Protein AF-X1PJY7-F1 (afdb_monomer_lite)

Sequence (112 aa):
MSIPTCAVSVKLYDQNALAVAGATITAQLDRYEVHEGFVVPQMVEATTDAFGECTLDLWPNALGSQASSYKIKVQPTDAKGYSTVAVVPDAPTADLSLIAALPPVDSRPDFQ

Radius of gyration: 15.14 Å; chains: 1; bounding box: 53×28×35 Å

pLDDT: mean 80.51, std 12.32, range [42.03, 91.62]

Secondary structure (DSSP, 8-state):
-----EEEEEE-B-TTS-B-TT-EEEEEESS--EETTEE--SEEEEE--TTSEEEEEE--GGG-TT---EEEEEE-SSS--EEEEE---SSSEEEHHHHEEPPPP-------

Foldseek 3Di:
DDQQWAWEKEADADPVRAAQFFKKKKKAKPDWFDDPNDTFDRIWIDTAHNRNMDITGHGQCLPTPVSIWIWIWIGGPPDDIDIWIFGHHPDNYHYCVVGTPGDPPPPVPPDD

Organism: NCBI:txid412755

Structure (mmCIF, N/CA/C/O backbone):
data_AF-X1PJY7-F1
#
_entry.id   AF-X1PJY7-F1
#
loop_
_atom_site.group_PDB
_atom_site.id
_atom_site.type_symbol
_atom_site.label_atom_id
_atom_site.label_alt_id
_atom_site.label_comp_id
_atom_site.label_asym_id
_atom_site.label_entity_id
_atom_site.label_seq_id
_atom_site.pdbx_PDB_ins_code
_atom_site.Cartn_x
_atom_site.Cartn_y
_atom_site.Cartn_z
_atom_site.occupancy
_atom_site.B_iso_or_equiv
_atom_site.auth_seq_id
_atom_site.auth_comp_id
_atom_site.auth_asym_id
_atom_site.auth_atom_id
_atom_site.pdbx_PDB_model_num
ATOM 1 N N . MET A 1 1 ? -20.482 -7.284 9.138 1.00 52.00 1 MET A N 1
ATOM 2 C CA . MET A 1 1 ? -19.898 -5.951 8.897 1.00 52.00 1 MET A CA 1
ATOM 3 C C . MET A 1 1 ? -18.426 -6.167 8.628 1.00 52.00 1 MET A C 1
ATOM 5 O O . MET A 1 1 ? -17.837 -7.005 9.301 1.00 52.00 1 MET A O 1
ATOM 9 N N . SER A 1 2 ? -17.893 -5.521 7.601 1.00 67.56 2 SER A N 1
ATOM 10 C CA . SER A 1 2 ? -16.511 -5.682 7.145 1.00 67.56 2 SER A CA 1
ATOM 11 C C . SER A 1 2 ? -15.806 -4.351 7.348 1.00 67.56 2 SER A C 1
ATOM 13 O O . SER A 1 2 ? -16.437 -3.313 7.155 1.00 67.56 2 SER A O 1
ATOM 15 N N . ILE A 1 3 ? -14.531 -4.368 7.724 1.00 76.56 3 ILE A N 1
ATOM 16 C CA . ILE A 1 3 ? -13.736 -3.138 7.731 1.00 76.56 3 ILE A CA 1
ATOM 17 C C . ILE A 1 3 ? -13.672 -2.572 6.301 1.00 76.56 3 ILE A C 1
ATOM 19 O O . ILE A 1 3 ? -13.545 -3.364 5.360 1.00 76.56 3 ILE A O 1
ATOM 23 N N . PRO A 1 4 ? -13.791 -1.246 6.104 1.00 83.31 4 PRO A N 1
ATOM 24 C CA . PRO A 1 4 ? -13.610 -0.658 4.784 1.00 83.31 4 PRO A CA 1
ATOM 25 C C . PRO A 1 4 ? -12.182 -0.924 4.303 1.00 83.31 4 PRO A C 1
ATOM 27 O O . PRO A 1 4 ? -11.231 -0.833 5.077 1.00 83.31 4 PRO A O 1
ATOM 30 N N . THR A 1 5 ? -12.021 -1.260 3.031 1.00 86.69 5 THR A N 1
ATOM 31 C CA . THR A 1 5 ? -10.708 -1.403 2.403 1.00 86.69 5 THR A CA 1
ATOM 32 C C . THR A 1 5 ? -10.588 -0.400 1.268 1.00 86.69 5 THR A C 1
ATOM 34 O O . THR A 1 5 ? -11.541 -0.137 0.537 1.00 86.69 5 THR A O 1
ATOM 37 N N . CYS A 1 6 ? -9.406 0.184 1.154 1.00 89.12 6 CYS A N 1
ATOM 38 C CA . CYS A 1 6 ? -8.982 1.044 0.072 1.00 89.12 6 CYS A CA 1
ATOM 39 C C . CYS A 1 6 ? -8.031 0.232 -0.804 1.00 89.12 6 CYS A C 1
ATOM 41 O O . CYS A 1 6 ? -7.010 -0.266 -0.322 1.00 89.12 6 CYS A O 1
ATOM 43 N N . ALA A 1 7 ? -8.368 0.096 -2.083 1.00 90.81 7 ALA A N 1
ATOM 44 C CA . ALA A 1 7 ? -7.496 -0.537 -3.056 1.00 90.81 7 ALA A CA 1
ATOM 45 C C . ALA A 1 7 ? -6.369 0.437 -3.418 1.00 90.81 7 ALA A C 1
ATOM 47 O O . ALA A 1 7 ? -6.560 1.380 -4.194 1.00 90.81 7 ALA A O 1
ATOM 48 N N . VAL A 1 8 ? -5.196 0.227 -2.824 1.00 90.19 8 VAL A N 1
ATOM 49 C CA . VAL A 1 8 ? -4.025 1.066 -3.057 1.00 90.19 8 VAL A CA 1
ATOM 50 C C . VAL A 1 8 ? -3.247 0.546 -4.261 1.00 90.19 8 VAL A C 1
ATOM 52 O O . VAL A 1 8 ? -2.625 -0.515 -4.186 1.00 90.19 8 VAL A O 1
ATOM 55 N N . SER A 1 9 ? -3.268 1.288 -5.368 1.00 90.31 9 SER A N 1
ATOM 56 C CA . SER A 1 9 ? -2.503 0.983 -6.578 1.00 90.31 9 SER A CA 1
ATOM 57 C C . SER A 1 9 ? -1.041 1.384 -6.409 1.00 90.31 9 SER A C 1
ATOM 59 O O . SER A 1 9 ? -0.711 2.508 -6.021 1.00 90.31 9 SER A O 1
ATOM 61 N N . VAL A 1 10 ? -0.136 0.468 -6.738 1.00 88.25 10 VAL A N 1
ATOM 62 C CA . VAL A 1 10 ? 1.307 0.714 -6.761 1.00 88.25 10 VAL A CA 1
ATOM 63 C C . VAL A 1 10 ? 1.825 0.404 -8.149 1.00 88.25 10 VAL A C 1
ATOM 65 O O . VAL A 1 10 ? 1.490 -0.629 -8.725 1.00 88.25 10 VAL A O 1
ATOM 68 N N . LYS A 1 11 ? 2.669 1.295 -8.666 1.00 88.19 11 LYS A N 1
ATOM 69 C CA . LYS A 1 11 ? 3.374 1.102 -9.930 1.00 88.19 11 LYS A CA 1
ATOM 70 C C . LYS A 1 11 ? 4.861 1.268 -9.696 1.00 88.19 11 LYS A C 1
ATOM 72 O O . LYS A 1 11 ? 5.295 2.283 -9.149 1.00 88.19 11 LYS A O 1
ATOM 77 N N . LEU A 1 12 ? 5.621 0.260 -10.091 1.00 84.69 12 LEU A N 1
ATOM 78 C CA . LEU A 1 12 ? 7.059 0.183 -9.915 1.00 84.69 12 LEU A CA 1
ATOM 79 C C . LEU A 1 12 ? 7.740 0.145 -11.274 1.00 84.69 12 LEU A C 1
ATOM 81 O O . LEU A 1 12 ? 7.604 -0.808 -12.042 1.00 84.69 12 LEU A O 1
ATOM 85 N N . TYR A 1 13 ? 8.517 1.192 -11.518 1.00 83.94 13 TYR A N 1
ATOM 86 C CA . TYR A 1 13 ? 9.363 1.326 -12.688 1.00 83.94 13 TYR A CA 1
ATOM 87 C C . TYR A 1 13 ? 10.816 1.476 -12.240 1.00 83.94 13 TYR A C 1
ATOM 89 O O . TYR A 1 13 ? 11.107 2.170 -11.265 1.00 83.94 13 TYR A O 1
ATOM 97 N N . ASP A 1 14 ? 11.718 0.814 -12.952 1.00 81.00 14 ASP A N 1
ATOM 98 C CA . ASP A 1 14 ? 13.159 0.978 -12.814 1.00 81.00 14 ASP A CA 1
ATOM 99 C C . ASP A 1 14 ? 13.622 2.325 -13.409 1.00 81.00 14 ASP A C 1
ATOM 101 O O . ASP A 1 14 ? 12.873 2.997 -14.125 1.00 81.00 14 ASP A O 1
ATOM 105 N N . GLN A 1 15 ? 14.880 2.711 -13.170 1.00 76.62 15 GLN A N 1
ATOM 106 C CA . GLN A 1 15 ? 15.503 3.918 -13.738 1.00 76.62 15 GLN A CA 1
ATOM 107 C C . GLN A 1 15 ? 15.424 4.002 -15.275 1.00 76.62 15 GLN A C 1
ATOM 109 O O . GLN A 1 15 ? 15.507 5.088 -15.841 1.00 76.62 15 GLN A O 1
ATOM 114 N N . ASN A 1 16 ? 15.228 2.868 -15.954 1.00 81.56 16 ASN A N 1
ATOM 115 C CA . ASN A 1 16 ? 15.039 2.790 -17.403 1.00 81.56 16 ASN A CA 1
ATOM 116 C C . ASN A 1 16 ? 13.563 2.871 -17.848 1.00 81.56 16 ASN A C 1
ATOM 118 O O . ASN A 1 16 ? 13.258 2.549 -18.994 1.00 81.56 16 ASN A O 1
ATOM 122 N N . ALA A 1 17 ? 12.643 3.245 -16.950 1.00 77.75 17 ALA A N 1
ATOM 123 C CA . ALA A 1 17 ? 11.190 3.189 -17.148 1.00 77.75 17 ALA A CA 1
ATOM 124 C C . ALA A 1 17 ? 10.658 1.777 -17.478 1.00 77.75 17 ALA A C 1
ATOM 126 O O . ALA A 1 17 ? 9.587 1.621 -18.064 1.00 77.75 17 ALA A O 1
ATOM 127 N N . LEU A 1 18 ? 11.404 0.739 -17.089 1.00 84.69 18 LEU A N 1
ATOM 128 C CA . LEU A 1 18 ? 11.005 -0.656 -17.243 1.00 84.69 18 LEU A CA 1
ATOM 129 C C . LEU A 1 18 ? 10.196 -1.106 -16.029 1.00 84.69 18 LEU A C 1
ATOM 131 O O . LEU A 1 18 ? 10.580 -0.844 -14.893 1.00 84.69 18 LEU A O 1
ATOM 135 N N . ALA A 1 19 ? 9.090 -1.800 -16.273 1.00 87.06 19 ALA A N 1
ATOM 136 C CA . ALA A 1 19 ? 8.274 -2.405 -15.231 1.00 87.06 19 ALA A CA 1
ATOM 137 C C . ALA A 1 19 ? 9.079 -3.417 -14.399 1.00 87.06 19 ALA A C 1
ATOM 139 O O . ALA A 1 19 ? 9.703 -4.324 -14.954 1.00 87.06 19 ALA A O 1
ATOM 140 N N . VAL A 1 20 ? 9.040 -3.288 -13.070 1.00 86.12 20 VAL A N 1
ATOM 141 C CA . VAL A 1 20 ? 9.700 -4.239 -12.162 1.00 86.12 20 VAL A CA 1
ATOM 142 C C . VAL A 1 20 ? 8.695 -5.296 -11.724 1.00 86.12 20 VAL A C 1
ATOM 144 O O . VAL A 1 20 ? 7.904 -5.066 -10.809 1.00 86.12 20 VAL A O 1
ATOM 147 N N . ALA A 1 21 ? 8.738 -6.463 -12.362 1.00 89.38 21 ALA A N 1
ATOM 148 C CA . ALA A 1 21 ? 7.910 -7.610 -12.002 1.00 89.38 21 ALA A CA 1
ATOM 149 C C . ALA A 1 21 ? 8.518 -8.420 -10.849 1.00 89.38 21 ALA A C 1
ATOM 151 O O . ALA A 1 21 ? 9.733 -8.606 -10.793 1.00 89.38 21 ALA A O 1
ATOM 152 N N . GLY A 1 22 ? 7.680 -8.939 -9.946 1.00 87.75 22 GLY A N 1
ATOM 153 C CA . GLY A 1 22 ? 8.137 -9.764 -8.822 1.00 87.75 22 GLY A CA 1
ATOM 154 C C . GLY A 1 22 ? 8.729 -8.983 -7.643 1.00 87.75 22 GLY A C 1
ATOM 155 O O . GLY A 1 22 ? 9.399 -9.576 -6.795 1.00 87.75 22 GLY A O 1
ATOM 156 N N . ALA A 1 23 ? 8.502 -7.671 -7.568 1.00 88.25 23 ALA A N 1
ATOM 157 C CA . ALA A 1 23 ? 8.834 -6.873 -6.394 1.00 88.25 23 ALA A CA 1
ATOM 158 C C . ALA A 1 23 ? 7.808 -7.129 -5.285 1.00 88.25 23 ALA A C 1
ATOM 160 O O . ALA A 1 23 ? 6.603 -7.116 -5.532 1.00 88.25 23 ALA A O 1
ATOM 161 N N . THR A 1 24 ? 8.276 -7.324 -4.055 1.00 91.31 24 THR A N 1
ATOM 162 C CA . THR A 1 24 ? 7.407 -7.494 -2.887 1.00 91.31 24 THR A CA 1
ATOM 163 C C . THR A 1 24 ? 7.150 -6.138 -2.240 1.00 91.31 24 THR A C 1
ATOM 165 O O . THR A 1 24 ? 8.086 -5.440 -1.849 1.00 91.31 24 THR A O 1
ATOM 168 N N . ILE A 1 25 ? 5.880 -5.764 -2.113 1.00 90.56 25 ILE A N 1
ATOM 169 C CA . ILE A 1 25 ? 5.427 -4.580 -1.390 1.00 90.56 25 ILE A CA 1
ATOM 170 C C . ILE A 1 25 ? 4.757 -5.046 -0.107 1.00 90.56 25 ILE A C 1
ATOM 172 O O . ILE A 1 25 ? 3.705 -5.679 -0.142 1.00 90.56 25 ILE A O 1
ATOM 176 N N . THR A 1 26 ? 5.335 -4.678 1.026 1.00 91.62 26 THR A N 1
ATOM 177 C CA . THR A 1 26 ? 4.784 -4.963 2.347 1.00 91.62 26 THR A CA 1
ATOM 178 C C . THR A 1 26 ? 4.309 -3.657 2.974 1.00 91.62 26 THR A C 1
ATOM 180 O O . THR A 1 26 ? 5.108 -2.762 3.242 1.00 91.62 26 THR A O 1
ATOM 183 N N . ALA A 1 27 ? 3.015 -3.533 3.231 1.00 90.69 27 ALA A N 1
ATOM 184 C CA . ALA A 1 27 ? 2.420 -2.428 3.964 1.00 90.69 27 ALA A CA 1
ATOM 185 C C . ALA A 1 27 ? 2.199 -2.834 5.419 1.00 90.69 27 ALA A C 1
ATOM 187 O O . ALA A 1 27 ? 1.452 -3.769 5.698 1.00 90.69 27 ALA A O 1
ATOM 188 N N . GLN A 1 28 ? 2.834 -2.126 6.350 1.00 90.50 28 GLN A N 1
ATOM 189 C CA . GLN A 1 28 ? 2.714 -2.401 7.777 1.00 90.50 28 GLN A CA 1
ATOM 190 C C . GLN A 1 28 ? 2.220 -1.170 8.534 1.00 90.50 28 GLN A C 1
ATOM 192 O O . GLN A 1 28 ? 2.851 -0.120 8.480 1.00 90.50 28 GLN A O 1
ATOM 197 N N . LEU A 1 29 ? 1.137 -1.297 9.291 1.00 88.50 29 LEU A N 1
ATOM 198 C CA . LEU A 1 29 ? 0.709 -0.274 10.239 1.00 88.50 29 LEU A CA 1
ATOM 199 C C . LEU A 1 29 ? 1.758 -0.091 11.340 1.00 88.50 29 LEU A C 1
ATOM 201 O O . LEU A 1 29 ? 2.196 -1.057 11.969 1.00 88.50 29 LEU A O 1
ATOM 205 N N . ASP A 1 30 ? 2.131 1.164 11.594 1.00 85.44 30 ASP A N 1
ATOM 206 C CA . ASP A 1 30 ? 3.031 1.535 12.696 1.00 85.44 30 ASP A CA 1
ATOM 207 C C . ASP A 1 30 ? 2.398 1.262 14.070 1.00 85.44 30 ASP A C 1
ATOM 209 O O . ASP A 1 30 ? 3.092 0.985 15.049 1.00 85.44 30 ASP A O 1
ATOM 213 N N . ARG A 1 31 ? 1.063 1.320 14.142 1.00 82.38 31 ARG A N 1
ATOM 214 C CA . ARG A 1 31 ? 0.289 1.156 15.372 1.00 82.38 31 ARG A CA 1
ATOM 215 C C . ARG A 1 31 ? -0.929 0.290 15.139 1.00 82.38 31 ARG A C 1
ATOM 217 O O . ARG A 1 31 ? -1.484 0.233 14.049 1.00 82.38 31 ARG A O 1
ATOM 224 N N . TYR A 1 32 ? -1.348 -0.365 16.207 1.00 79.62 32 TYR A N 1
ATOM 225 C CA . TYR A 1 32 ? -2.568 -1.141 16.207 1.00 79.62 32 TYR A CA 1
ATOM 226 C C . TYR A 1 32 ? -3.790 -0.220 16.156 1.00 79.62 32 TYR A C 1
ATOM 228 O O . TYR A 1 32 ? -3.916 0.678 16.992 1.00 79.62 32 TYR A O 1
ATOM 236 N N . GLU A 1 33 ? -4.698 -0.474 15.214 1.00 79.25 33 GLU A N 1
ATOM 237 C CA . GLU A 1 33 ? -5.988 0.207 15.138 1.00 79.25 33 GLU A CA 1
ATOM 238 C C . GLU A 1 33 ? -7.146 -0.765 15.312 1.00 79.25 33 GLU A C 1
ATOM 240 O O . GLU A 1 33 ? -7.128 -1.906 14.842 1.00 79.25 33 GLU A O 1
ATOM 245 N N . VAL A 1 34 ? -8.172 -0.267 15.998 1.00 78.94 34 VAL A N 1
ATOM 246 C CA . VAL A 1 34 ? -9.455 -0.941 16.150 1.00 78.94 34 VAL A CA 1
ATOM 247 C C . VAL A 1 34 ? -10.503 -0.062 15.502 1.00 78.94 34 VAL A C 1
ATOM 249 O O . VAL A 1 34 ? -10.693 1.083 15.911 1.00 78.94 34 VAL A O 1
ATOM 252 N N . HIS A 1 35 ? -11.198 -0.610 14.515 1.00 7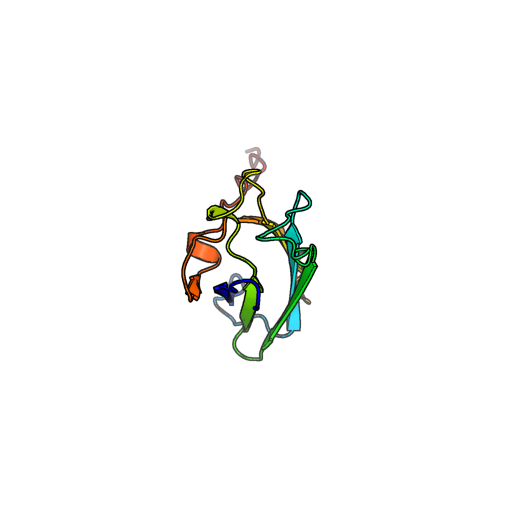8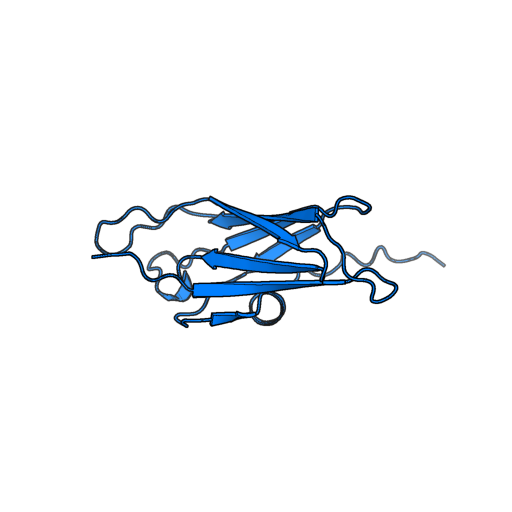.12 35 HIS A N 1
ATOM 253 C CA . HIS A 1 35 ? -12.288 0.073 13.837 1.00 78.12 35 HIS A CA 1
ATOM 254 C C . HIS A 1 35 ? -13.599 -0.640 14.156 1.00 78.12 35 HIS A C 1
ATOM 256 O O . HIS A 1 35 ? -13.759 -1.809 13.820 1.00 78.12 35 HIS A O 1
ATOM 262 N N . GLU A 1 36 ? -14.512 0.035 14.859 1.00 73.62 36 GLU A N 1
ATOM 263 C CA . GLU A 1 36 ? -15.836 -0.501 15.229 1.00 73.62 36 GLU A CA 1
ATOM 264 C C . GLU A 1 36 ? -15.804 -1.897 15.896 1.00 73.62 36 GLU A C 1
ATOM 266 O O . GLU A 1 36 ? -16.689 -2.728 15.705 1.00 73.62 36 GLU A O 1
ATOM 271 N N . GLY A 1 37 ? -14.761 -2.173 16.689 1.00 74.69 37 GLY A N 1
ATOM 272 C CA . GLY A 1 37 ? -14.564 -3.464 17.363 1.00 74.69 37 GLY A CA 1
ATOM 273 C C . GLY A 1 37 ? -13.847 -4.530 16.526 1.00 74.69 37 GLY A C 1
ATOM 274 O O . GLY A 1 37 ? -13.571 -5.614 17.039 1.00 74.69 37 GLY A O 1
ATOM 275 N N . PHE A 1 38 ? -13.492 -4.227 15.275 1.00 77.19 38 PHE A N 1
ATOM 276 C CA . PHE A 1 38 ? -12.672 -5.082 14.423 1.00 77.19 38 PHE A CA 1
ATOM 277 C C . PHE A 1 38 ? -11.197 -4.713 14.516 1.00 77.19 38 PHE A C 1
ATOM 279 O O . PHE A 1 38 ? -10.808 -3.545 14.486 1.00 77.19 38 PHE A O 1
ATOM 286 N N . VAL A 1 39 ? -10.376 -5.753 14.594 1.00 79.19 39 VAL A N 1
ATOM 287 C CA . VAL A 1 39 ? -8.921 -5.656 14.573 1.00 79.19 39 VAL A CA 1
ATOM 288 C C . VAL A 1 39 ? -8.464 -5.436 13.138 1.00 79.19 39 VAL A C 1
ATOM 290 O O . VAL A 1 39 ? -8.639 -6.322 12.301 1.00 79.19 39 VAL A O 1
ATOM 293 N N . VAL A 1 40 ? -7.878 -4.274 12.849 1.00 81.75 40 VAL A N 1
ATOM 294 C CA . VAL A 1 40 ? -7.342 -3.996 11.514 1.00 81.75 40 VAL A CA 1
ATOM 295 C C . VAL A 1 40 ? -6.079 -4.843 11.295 1.00 81.75 40 VAL A C 1
ATOM 297 O O . VAL A 1 40 ? -5.221 -4.895 12.184 1.00 81.75 40 VAL A O 1
ATOM 300 N N . PRO A 1 41 ? -5.935 -5.532 10.145 1.00 76.44 41 PRO A N 1
ATOM 301 C CA . PRO A 1 41 ? -4.730 -6.291 9.842 1.00 76.44 41 PRO A CA 1
ATOM 302 C C . PRO A 1 41 ? -3.515 -5.362 9.809 1.00 76.44 41 PRO A C 1
ATOM 304 O O . PRO A 1 41 ? -3.455 -4.408 9.039 1.00 76.44 41 PRO A O 1
ATOM 307 N N . GLN A 1 42 ? -2.532 -5.657 10.659 1.00 80.62 42 GLN A N 1
ATOM 308 C CA . GLN A 1 42 ? -1.346 -4.815 10.807 1.00 80.62 42 GLN A CA 1
ATOM 309 C C . GLN A 1 42 ? -0.420 -4.887 9.590 1.00 80.62 42 GLN A C 1
ATOM 311 O O . GLN A 1 42 ? 0.338 -3.956 9.356 1.00 80.62 42 GLN A O 1
ATOM 316 N N . MET A 1 43 ? -0.427 -5.992 8.846 1.00 87.44 43 MET A N 1
ATOM 317 C CA . MET A 1 43 ? 0.479 -6.210 7.725 1.00 87.44 43 MET A CA 1
ATOM 318 C C . MET A 1 43 ? -0.285 -6.788 6.539 1.00 87.44 43 MET A C 1
ATOM 320 O O . MET A 1 43 ? -1.001 -7.777 6.683 1.00 87.44 43 MET A O 1
ATOM 324 N N . VAL A 1 44 ? -0.095 -6.174 5.376 1.00 89.81 44 VAL A N 1
ATOM 325 C CA . VAL A 1 44 ? -0.603 -6.627 4.082 1.00 89.81 44 VAL A CA 1
ATOM 326 C C . VAL A 1 44 ? 0.578 -6.683 3.128 1.00 89.81 44 VAL A C 1
ATOM 328 O O . VAL A 1 44 ? 1.403 -5.772 3.104 1.00 89.81 44 VAL A O 1
ATOM 331 N N . GLU A 1 45 ? 0.679 -7.753 2.354 1.00 91.38 45 GLU A N 1
ATOM 332 C CA . GLU A 1 45 ? 1.750 -7.932 1.383 1.00 91.38 45 GLU A CA 1
ATOM 333 C C . GLU A 1 45 ? 1.160 -8.208 0.004 1.00 91.38 45 GLU A C 1
ATOM 335 O O . GLU A 1 45 ? 0.187 -8.949 -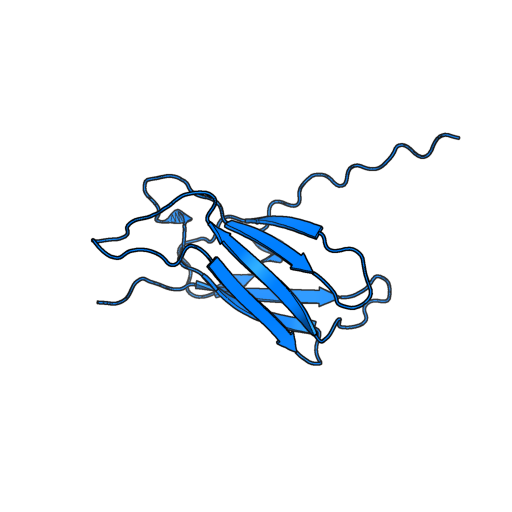0.127 1.00 91.38 45 GLU A O 1
ATOM 340 N N . ALA A 1 46 ? 1.757 -7.600 -1.014 1.00 90.88 46 ALA A N 1
ATOM 341 C CA . ALA A 1 46 ? 1.440 -7.839 -2.410 1.00 90.88 46 ALA A CA 1
ATOM 342 C C . ALA A 1 46 ? 2.724 -7.938 -3.230 1.00 90.88 46 ALA A C 1
ATOM 344 O O . ALA A 1 46 ? 3.775 -7.421 -2.851 1.00 90.88 46 ALA A O 1
ATOM 345 N N . THR A 1 47 ? 2.630 -8.580 -4.385 1.00 91.44 47 THR A N 1
ATOM 346 C CA . THR A 1 47 ? 3.742 -8.712 -5.326 1.00 91.44 47 THR A CA 1
ATOM 347 C C . THR A 1 47 ? 3.369 -8.032 -6.635 1.00 91.44 47 THR A C 1
ATOM 349 O O . THR A 1 47 ? 2.222 -8.140 -7.066 1.00 91.44 47 THR A O 1
ATOM 352 N N . THR A 1 48 ? 4.311 -7.321 -7.257 1.00 90.38 48 THR A N 1
ATOM 353 C CA . THR A 1 48 ? 4.089 -6.743 -8.587 1.00 90.38 48 THR A CA 1
ATOM 354 C C . THR A 1 48 ? 3.979 -7.807 -9.663 1.00 90.38 48 THR A C 1
ATOM 356 O O . THR A 1 48 ? 4.695 -8.813 -9.659 1.00 90.38 48 THR A O 1
ATOM 359 N N . ASP A 1 49 ? 3.081 -7.553 -10.605 1.00 89.75 49 ASP A N 1
ATOM 360 C CA . ASP A 1 49 ? 2.865 -8.380 -11.781 1.00 89.75 49 ASP A CA 1
ATOM 361 C C . ASP A 1 49 ? 3.885 -8.089 -12.900 1.00 89.75 49 ASP A C 1
ATOM 363 O O . ASP A 1 49 ? 4.835 -7.325 -12.732 1.00 89.75 49 ASP A O 1
ATOM 367 N N . ALA A 1 50 ? 3.685 -8.700 -14.072 1.00 86.88 50 ALA A N 1
ATOM 368 C CA . ALA A 1 50 ? 4.540 -8.510 -15.247 1.00 86.88 50 ALA A CA 1
ATOM 369 C C . ALA A 1 50 ? 4.596 -7.055 -15.763 1.00 86.88 50 ALA A C 1
ATOM 371 O O . ALA A 1 50 ? 5.521 -6.711 -16.498 1.00 86.88 50 ALA A O 1
ATOM 372 N N . PHE A 1 51 ? 3.631 -6.212 -15.386 1.00 86.19 51 PHE A N 1
ATOM 373 C CA . PHE A 1 51 ? 3.563 -4.794 -15.736 1.00 86.19 51 PHE A CA 1
ATOM 374 C C . PHE A 1 51 ? 4.134 -3.888 -14.636 1.00 86.19 51 PHE A C 1
ATOM 376 O O . PHE A 1 51 ? 4.175 -2.668 -14.803 1.00 86.19 51 PHE A O 1
ATOM 383 N N . GLY A 1 52 ? 4.657 -4.469 -13.548 1.00 85.12 52 GLY A N 1
ATOM 384 C CA . GLY A 1 52 ? 5.189 -3.718 -12.415 1.00 85.12 52 GLY A CA 1
ATOM 385 C C . GLY A 1 52 ? 4.085 -3.085 -11.572 1.00 85.12 52 GLY A C 1
ATOM 386 O O . GLY A 1 52 ? 4.351 -2.154 -10.812 1.00 85.12 52 GLY A O 1
ATOM 387 N N . GLU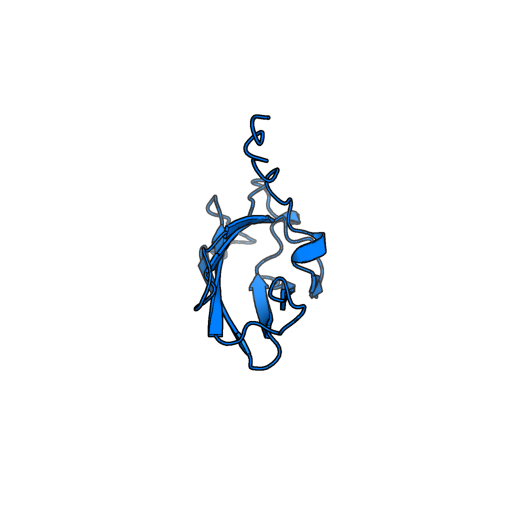 A 1 53 ? 2.850 -3.562 -11.711 1.00 90.62 53 GLU A N 1
ATOM 388 C CA . GLU A 1 53 ? 1.681 -3.040 -11.019 1.00 90.62 53 GLU A CA 1
ATOM 389 C C . GLU A 1 53 ? 1.277 -4.006 -9.899 1.00 90.62 53 GLU A C 1
ATOM 391 O O . GLU A 1 53 ? 1.384 -5.229 -10.019 1.00 90.62 53 GLU A O 1
ATOM 396 N N . CYS A 1 54 ? 0.832 -3.467 -8.768 1.00 90.81 54 CYS A N 1
ATOM 397 C CA . CYS A 1 54 ? 0.157 -4.253 -7.744 1.00 90.81 54 CYS A CA 1
ATOM 398 C C . CYS A 1 54 ? -0.943 -3.443 -7.066 1.00 90.81 54 CYS A C 1
ATOM 400 O O . CYS A 1 54 ? -1.019 -2.217 -7.176 1.00 90.81 54 CYS A O 1
ATOM 402 N N . THR A 1 55 ? -1.827 -4.148 -6.372 1.00 91.19 55 THR A N 1
ATOM 403 C CA . THR A 1 55 ? -2.896 -3.544 -5.583 1.00 91.19 55 THR A CA 1
ATOM 404 C C . THR A 1 55 ? -2.833 -4.107 -4.175 1.00 91.19 55 THR A C 1
ATOM 406 O O . THR A 1 55 ? -2.739 -5.322 -4.002 1.00 91.19 55 THR A O 1
ATOM 409 N N . LEU A 1 56 ? -2.845 -3.224 -3.178 1.00 89.88 56 LEU A N 1
ATOM 410 C CA . LEU A 1 56 ? -2.909 -3.592 -1.769 1.00 89.88 56 LEU A CA 1
ATOM 411 C C . LEU A 1 56 ? -4.241 -3.136 -1.190 1.00 89.88 56 LEU A C 1
ATOM 413 O O . LEU A 1 56 ? -4.525 -1.942 -1.166 1.00 89.88 56 LEU A O 1
ATOM 417 N N . ASP A 1 57 ? -5.027 -4.073 -0.676 1.00 89.81 57 ASP A N 1
ATOM 418 C CA . ASP A 1 57 ? -6.239 -3.766 0.079 1.00 89.81 57 ASP A CA 1
ATOM 419 C C . ASP A 1 57 ? -5.863 -3.320 1.499 1.00 89.81 57 ASP A C 1
ATOM 421 O O . ASP A 1 57 ? -5.694 -4.135 2.408 1.00 89.81 57 ASP A O 1
ATOM 425 N N . LEU A 1 58 ? -5.689 -2.010 1.685 1.00 87.88 58 LEU A N 1
ATOM 426 C CA . LEU A 1 58 ? -5.328 -1.408 2.971 1.00 87.88 58 LEU A CA 1
ATOM 427 C C . LEU A 1 58 ? -6.541 -0.750 3.608 1.00 87.88 58 LEU A C 1
ATOM 429 O O . LEU A 1 58 ? -7.351 -0.125 2.934 1.00 87.88 58 LEU A O 1
ATOM 433 N N . TRP A 1 59 ? -6.662 -0.835 4.926 1.00 88.56 59 TRP A N 1
ATOM 434 C CA . TRP A 1 59 ? -7.716 -0.102 5.620 1.00 88.56 59 TRP 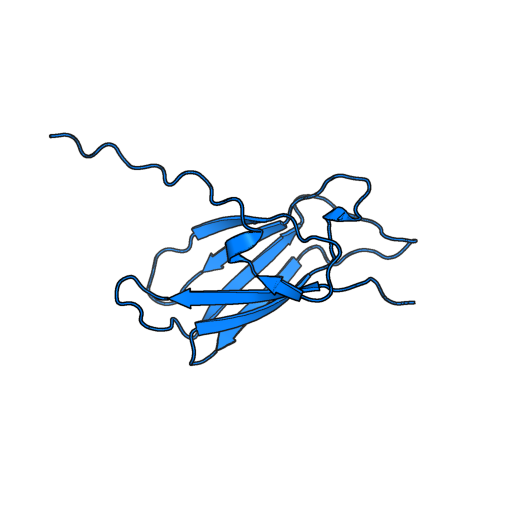A CA 1
ATOM 435 C C . TRP A 1 59 ? -7.380 1.405 5.664 1.00 88.56 59 TRP A C 1
ATOM 437 O O . TRP A 1 59 ? -6.228 1.746 5.961 1.00 88.56 59 TRP A O 1
ATOM 447 N N . PRO A 1 60 ? -8.342 2.306 5.386 1.00 87.50 60 PRO A N 1
ATOM 448 C CA . PRO A 1 60 ? -8.133 3.752 5.356 1.00 87.50 60 PRO A CA 1
ATOM 449 C C . PRO A 1 60 ? -7.840 4.320 6.752 1.00 87.50 60 PRO A C 1
ATOM 451 O O . PRO A 1 60 ? -8.741 4.691 7.502 1.00 87.50 60 PRO A O 1
ATOM 454 N N . ASN A 1 61 ? -6.556 4.428 7.100 1.00 85.06 61 ASN A N 1
ATOM 455 C CA . ASN A 1 61 ? -6.102 4.947 8.396 1.00 85.06 61 ASN A CA 1
ATOM 456 C C . ASN A 1 61 ? -6.394 6.436 8.618 1.00 85.06 61 ASN A C 1
ATOM 458 O O . ASN A 1 61 ? -6.309 6.900 9.752 1.00 85.06 61 ASN A O 1
ATOM 462 N N . ALA A 1 62 ? -6.793 7.182 7.586 1.00 82.06 62 ALA A N 1
ATOM 463 C CA . ALA A 1 62 ? -7.352 8.518 7.766 1.00 82.06 62 ALA A CA 1
ATOM 464 C C . ALA A 1 62 ? -8.660 8.515 8.587 1.00 82.06 62 ALA A C 1
ATOM 466 O O . ALA A 1 62 ? -8.971 9.519 9.223 1.00 82.06 62 ALA A O 1
ATOM 467 N N . LEU A 1 63 ? -9.400 7.395 8.617 1.00 79.50 63 LEU A N 1
ATOM 468 C CA . LEU A 1 63 ? -10.552 7.188 9.511 1.00 79.50 63 LEU A CA 1
ATOM 469 C C . LEU A 1 63 ? -10.142 6.800 10.937 1.00 79.50 63 LEU A C 1
ATOM 471 O O . LEU A 1 63 ? -10.985 6.707 11.833 1.00 79.50 63 LEU A O 1
ATOM 475 N N . GLY A 1 64 ? -8.861 6.508 11.139 1.00 71.12 64 GLY A N 1
ATOM 476 C CA . GLY A 1 64 ? -8.329 6.049 12.401 1.00 71.12 64 GLY A CA 1
ATOM 477 C C . GLY A 1 64 ? -8.374 7.108 13.481 1.00 71.12 64 GLY A C 1
ATOM 478 O O . GLY A 1 64 ? -8.038 8.271 13.275 1.00 71.12 64 GLY A O 1
ATOM 479 N N . SER A 1 65 ? -8.757 6.690 14.685 1.00 70.00 65 SER A N 1
ATOM 480 C CA . SER A 1 65 ? -8.748 7.576 15.854 1.00 70.00 65 SER A CA 1
ATOM 481 C C . SER A 1 65 ? -7.333 7.816 16.391 1.00 70.00 65 SER A C 1
ATOM 483 O O . SER A 1 65 ? -7.125 8.742 17.170 1.00 70.00 65 SER A O 1
ATOM 485 N N . GLN A 1 66 ? -6.362 6.980 16.003 1.00 72.50 66 GLN A N 1
ATOM 486 C CA . GLN A 1 66 ? -4.985 7.015 16.512 1.00 72.50 66 GLN A CA 1
ATOM 487 C C . GLN A 1 66 ? -3.996 7.726 15.575 1.00 72.50 66 GLN A C 1
ATOM 489 O O . GLN A 1 66 ? -2.807 7.772 15.888 1.00 72.50 66 GLN A O 1
ATOM 494 N N . ALA A 1 67 ? -4.465 8.280 14.448 1.00 74.88 67 ALA A N 1
ATOM 495 C CA . ALA A 1 67 ? -3.619 8.908 13.427 1.00 74.88 67 ALA A CA 1
ATOM 496 C C . ALA A 1 67 ? -2.432 8.015 13.001 1.00 74.88 67 ALA A C 1
ATOM 498 O O . ALA A 1 67 ? -1.287 8.464 12.898 1.00 74.88 67 ALA A O 1
ATOM 499 N N . SER A 1 68 ? -2.690 6.721 12.797 1.00 83.69 68 SER A N 1
ATOM 500 C CA . SER A 1 68 ? -1.650 5.758 12.424 1.00 83.69 68 SER A CA 1
ATOM 501 C C . SER A 1 68 ? -1.148 6.015 11.011 1.00 83.69 68 SER A C 1
ATOM 503 O O . SER A 1 68 ? -1.801 6.666 10.205 1.00 83.69 68 SER A O 1
ATOM 505 N N . SER A 1 69 ? 0.011 5.462 10.668 1.00 87.31 69 SER A N 1
ATOM 506 C CA . SER A 1 69 ? 0.583 5.526 9.319 1.00 87.31 69 SER A CA 1
ATOM 507 C C . SER A 1 69 ? 0.967 4.129 8.849 1.00 87.31 69 SER A C 1
ATOM 509 O O . SER A 1 69 ? 1.352 3.286 9.664 1.00 87.31 69 SER A O 1
ATOM 511 N N . TYR A 1 70 ? 0.887 3.884 7.542 1.00 88.75 70 TYR A N 1
ATOM 512 C CA . TYR A 1 70 ? 1.421 2.665 6.947 1.00 88.75 70 TYR A CA 1
ATOM 513 C C . TYR A 1 70 ? 2.875 2.881 6.564 1.00 88.75 70 TYR A C 1
ATOM 515 O O . TYR A 1 70 ? 3.208 3.775 5.792 1.00 88.75 70 TYR A O 1
ATOM 523 N N . LYS A 1 71 ? 3.747 2.022 7.069 1.00 89.75 71 LYS A N 1
ATOM 524 C CA . LYS A 1 71 ? 5.115 1.872 6.609 1.00 89.75 71 LYS A CA 1
ATOM 525 C C . LYS A 1 71 ? 5.123 0.882 5.454 1.00 89.75 71 LYS A C 1
ATOM 527 O O . LYS A 1 71 ? 4.963 -0.321 5.647 1.00 89.75 71 LYS A O 1
ATOM 532 N N . ILE A 1 72 ? 5.287 1.403 4.251 1.00 89.50 72 ILE A N 1
ATOM 533 C CA . ILE A 1 72 ? 5.351 0.623 3.026 1.00 89.50 72 ILE A CA 1
ATOM 534 C C . ILE A 1 72 ? 6.810 0.304 2.745 1.00 89.50 72 ILE A C 1
ATOM 536 O O . ILE A 1 72 ? 7.625 1.197 2.520 1.00 89.50 72 ILE A O 1
ATOM 540 N N . LYS A 1 73 ? 7.156 -0.973 2.766 1.00 89.38 73 LYS A N 1
ATOM 541 C CA . LYS A 1 73 ? 8.463 -1.480 2.378 1.00 89.38 73 LYS A CA 1
ATOM 542 C C . LYS A 1 73 ? 8.347 -2.074 0.986 1.00 89.38 73 LYS A C 1
ATOM 544 O O . LYS A 1 73 ? 7.570 -2.993 0.767 1.00 89.38 73 LYS A O 1
ATOM 549 N N . VAL A 1 74 ? 9.138 -1.557 0.064 1.00 87.56 74 VAL A N 1
ATOM 550 C CA . VAL A 1 74 ? 9.210 -2.041 -1.307 1.00 87.56 74 VAL A CA 1
ATOM 551 C C . VAL A 1 74 ? 10.547 -2.736 -1.478 1.00 87.56 74 VAL A C 1
ATOM 553 O O . VAL A 1 74 ? 11.604 -2.123 -1.324 1.00 87.56 74 VAL A O 1
ATOM 556 N N . GLN A 1 75 ? 10.501 -4.028 -1.768 1.00 88.88 75 GLN A N 1
ATOM 557 C CA . GLN A 1 75 ? 11.667 -4.864 -1.983 1.00 88.88 75 GLN A CA 1
ATOM 558 C C . GLN A 1 75 ? 11.645 -5.389 -3.425 1.00 88.88 75 GLN A C 1
ATOM 560 O O . GLN A 1 75 ? 11.025 -6.417 -3.698 1.00 88.88 75 GLN A O 1
ATOM 565 N N . PRO A 1 76 ? 12.282 -4.667 -4.363 1.00 83.25 76 PRO A N 1
ATOM 566 C CA . PRO A 1 76 ? 12.450 -5.139 -5.726 1.00 83.25 76 PRO A CA 1
ATOM 567 C C . PRO A 1 76 ? 13.419 -6.325 -5.765 1.00 83.25 76 PRO A C 1
ATOM 569 O O . PRO A 1 76 ? 14.275 -6.477 -4.893 1.00 83.25 76 PRO A O 1
ATOM 572 N N . THR A 1 77 ? 13.275 -7.172 -6.781 1.00 79.94 77 THR A N 1
ATOM 573 C CA . THR A 1 77 ? 14.071 -8.399 -6.933 1.00 79.94 77 THR A CA 1
ATOM 574 C C . THR A 1 77 ? 15.519 -8.109 -7.337 1.00 79.94 77 THR A C 1
ATOM 576 O O . THR A 1 77 ? 16.422 -8.830 -6.927 1.00 79.94 77 THR A O 1
ATOM 579 N N . ASP A 1 78 ? 15.731 -7.042 -8.113 1.00 71.19 78 ASP A N 1
ATOM 580 C CA . ASP A 1 78 ? 17.018 -6.711 -8.748 1.00 71.19 78 ASP A CA 1
ATOM 581 C C . ASP A 1 78 ? 17.727 -5.493 -8.117 1.00 71.19 78 ASP A C 1
ATOM 583 O O . ASP A 1 78 ? 18.900 -5.236 -8.368 1.00 71.19 78 ASP A O 1
ATOM 587 N N . ALA A 1 79 ? 17.038 -4.746 -7.249 1.00 71.94 79 ALA A N 1
ATOM 588 C CA . ALA A 1 79 ? 17.526 -3.476 -6.714 1.00 71.94 79 ALA A CA 1
ATOM 589 C C . ALA A 1 79 ? 17.440 -3.397 -5.184 1.00 71.94 79 ALA A C 1
ATOM 591 O O . ALA A 1 79 ? 16.863 -4.242 -4.496 1.00 71.94 79 ALA A O 1
ATOM 592 N N . LYS A 1 80 ? 18.031 -2.340 -4.621 1.00 77.19 80 LYS A N 1
ATOM 593 C CA . LYS A 1 80 ? 17.965 -2.086 -3.183 1.00 77.19 80 LYS A CA 1
ATOM 594 C C . LYS A 1 80 ? 16.549 -1.645 -2.809 1.00 77.19 80 LYS A C 1
ATOM 596 O O . LYS A 1 80 ? 16.040 -0.667 -3.349 1.00 77.19 80 LYS A O 1
ATOM 601 N N . GLY A 1 81 ? 15.929 -2.359 -1.873 1.00 79.50 81 GLY A N 1
ATOM 602 C CA . GLY A 1 81 ? 14.614 -1.989 -1.360 1.00 79.50 81 GLY A CA 1
ATOM 603 C C . GLY A 1 81 ? 14.608 -0.632 -0.663 1.00 79.50 81 GLY A C 1
ATOM 604 O O . GLY A 1 81 ? 15.602 -0.225 -0.055 1.00 79.50 81 GLY A O 1
ATOM 605 N N . TYR A 1 82 ? 13.467 0.044 -0.732 1.00 82.12 82 TYR A N 1
ATOM 606 C CA . TYR A 1 82 ? 13.211 1.301 -0.042 1.00 82.12 82 TYR A CA 1
ATOM 607 C C . TYR A 1 82 ? 11.995 1.163 0.870 1.00 82.12 82 TYR A C 1
ATOM 609 O O . TYR A 1 82 ? 11.183 0.247 0.746 1.00 82.12 82 TYR A O 1
ATOM 617 N N . SER A 1 83 ? 11.879 2.071 1.828 1.00 85.19 83 SER A N 1
ATOM 618 C CA . SER A 1 83 ? 10.724 2.140 2.713 1.00 85.19 83 SER A CA 1
ATOM 619 C C . SER A 1 83 ? 10.183 3.552 2.720 1.00 85.19 83 SER A C 1
ATOM 621 O O . SER A 1 83 ? 10.957 4.490 2.887 1.00 85.19 83 SER A O 1
ATOM 623 N N . THR A 1 84 ? 8.875 3.692 2.586 1.00 85.50 84 THR A N 1
ATOM 624 C CA . THR A 1 84 ? 8.161 4.963 2.641 1.00 85.50 84 THR A CA 1
ATOM 625 C C . THR A 1 84 ? 7.043 4.883 3.668 1.00 85.50 84 THR A C 1
ATOM 627 O O . THR A 1 84 ? 6.631 3.793 4.060 1.00 85.50 84 THR A O 1
ATOM 630 N N . VAL A 1 85 ? 6.559 6.029 4.131 1.00 87.50 85 VAL A N 1
ATOM 631 C CA . VAL A 1 85 ? 5.353 6.092 4.961 1.00 87.50 85 VAL A CA 1
ATOM 632 C C . VAL A 1 85 ? 4.208 6.663 4.134 1.00 87.50 85 VAL A C 1
ATOM 634 O O . VAL A 1 85 ? 4.430 7.521 3.286 1.00 87.50 85 VAL A O 1
ATOM 637 N N . ALA A 1 86 ? 2.998 6.155 4.328 1.00 86.75 86 ALA A N 1
ATOM 638 C CA . ALA A 1 86 ? 1.812 6.576 3.595 1.00 86.75 86 ALA A CA 1
ATOM 639 C C . ALA A 1 86 ? 0.594 6.645 4.521 1.00 86.75 86 ALA A C 1
ATOM 641 O O . ALA A 1 86 ? 0.454 5.852 5.459 1.00 86.75 86 ALA A O 1
ATOM 642 N N . VAL A 1 87 ? -0.294 7.595 4.233 1.00 87.94 87 VAL A N 1
ATOM 643 C CA . VAL A 1 87 ? -1.595 7.724 4.898 1.00 87.94 87 VAL A CA 1
ATOM 644 C C . VAL A 1 87 ? -2.675 7.435 3.869 1.00 87.94 87 VAL A C 1
ATOM 646 O O . VAL A 1 87 ? -2.816 8.156 2.891 1.00 87.94 87 VAL A O 1
ATOM 649 N N . VAL A 1 88 ? -3.418 6.357 4.081 1.00 88.12 88 VAL A N 1
ATOM 650 C CA . VAL A 1 88 ? -4.496 5.894 3.215 1.00 88.12 88 VAL A CA 1
ATOM 651 C C . VAL A 1 88 ? -5.768 6.703 3.526 1.00 88.12 88 VAL A C 1
ATOM 653 O O . VAL A 1 88 ? -6.302 6.596 4.636 1.00 88.12 88 VAL A O 1
ATOM 656 N N . PRO A 1 89 ? -6.256 7.531 2.583 1.00 86.75 89 PRO A N 1
ATOM 657 C CA . PRO A 1 89 ? -7.471 8.318 2.767 1.00 86.75 89 PRO A CA 1
ATOM 658 C C . PRO A 1 89 ? -8.717 7.425 2.799 1.00 86.75 89 PRO A C 1
ATOM 660 O O . PRO A 1 89 ? -8.685 6.295 2.316 1.00 86.75 89 PRO A O 1
ATOM 663 N N . ASP A 1 90 ? -9.830 7.956 3.312 1.00 86.81 90 ASP A N 1
ATOM 664 C CA . ASP A 1 90 ? -11.155 7.328 3.211 1.00 86.81 90 ASP A CA 1
ATOM 665 C C . ASP A 1 90 ? -11.671 7.372 1.765 1.00 86.81 90 ASP A C 1
ATOM 667 O O . ASP A 1 90 ? -12.465 8.228 1.375 1.00 86.81 90 ASP A O 1
ATOM 671 N N . ALA A 1 91 ? -11.128 6.496 0.925 1.00 86.00 91 ALA A N 1
ATOM 672 C CA . ALA A 1 91 ? -11.464 6.391 -0.484 1.00 86.00 91 ALA A CA 1
ATOM 673 C C . ALA A 1 91 ? -11.502 4.917 -0.910 1.00 86.00 91 ALA A C 1
ATOM 675 O O . ALA A 1 91 ? -10.769 4.098 -0.357 1.00 86.00 91 ALA A O 1
ATOM 676 N N . PRO A 1 92 ? -12.302 4.558 -1.929 1.00 84.31 92 PRO A N 1
ATOM 677 C CA . PRO A 1 92 ? -12.331 3.191 -2.451 1.00 84.31 92 PRO A CA 1
ATOM 678 C C . PRO A 1 92 ? -11.022 2.795 -3.155 1.00 84.31 92 PRO A C 1
ATOM 680 O O . PRO A 1 92 ? -10.657 1.623 -3.166 1.00 84.31 92 PRO A O 1
ATOM 683 N N . THR A 1 93 ? -10.307 3.765 -3.730 1.00 88.19 93 THR A N 1
ATOM 684 C CA . THR A 1 93 ? -9.053 3.568 -4.468 1.00 88.19 93 THR A CA 1
ATOM 685 C C . THR A 1 93 ? -8.097 4.721 -4.191 1.00 88.19 93 THR A C 1
ATOM 687 O O . THR A 1 93 ? -8.538 5.874 -4.170 1.00 88.19 93 THR A O 1
ATOM 690 N N . ALA A 1 94 ? -6.804 4.440 -4.041 1.00 86.81 94 ALA A N 1
ATOM 691 C CA . ALA A 1 94 ? -5.780 5.471 -3.879 1.00 86.81 94 ALA A CA 1
ATOM 692 C C . ALA A 1 94 ? -4.458 5.057 -4.532 1.00 86.81 94 ALA A C 1
ATOM 694 O O . ALA A 1 94 ? -4.033 3.916 -4.411 1.00 86.81 94 ALA A O 1
ATOM 695 N N . ASP A 1 95 ? -3.761 5.989 -5.172 1.00 87.19 95 ASP A N 1
ATOM 696 C CA . ASP A 1 95 ? -2.427 5.707 -5.698 1.00 87.19 95 ASP A CA 1
ATOM 697 C C . ASP A 1 95 ? -1.376 5.896 -4.613 1.00 87.19 95 ASP A C 1
ATOM 699 O O . ASP A 1 95 ? -1.261 6.977 -4.026 1.00 87.19 95 ASP A O 1
ATOM 703 N N . LEU A 1 96 ? -0.555 4.866 -4.388 1.00 84.69 96 LEU A N 1
ATOM 704 C CA . LEU A 1 96 ? 0.493 4.914 -3.375 1.00 84.69 96 LEU A CA 1
ATOM 705 C C . LEU A 1 96 ? 1.442 6.087 -3.606 1.00 84.69 96 LEU A C 1
ATOM 707 O O . LEU A 1 96 ? 1.839 6.733 -2.651 1.00 84.69 96 LEU A O 1
ATOM 711 N N . SER A 1 97 ? 1.784 6.398 -4.853 1.00 80.44 97 SER A N 1
ATOM 712 C CA . SER A 1 97 ? 2.667 7.522 -5.184 1.00 80.44 97 SER A CA 1
ATOM 713 C C . SER A 1 97 ? 2.108 8.887 -4.772 1.00 80.44 97 SER A C 1
ATOM 715 O O . SER A 1 97 ? 2.890 9.800 -4.522 1.00 80.44 97 SER A O 1
ATOM 717 N N . LEU A 1 98 ? 0.781 9.032 -4.684 1.00 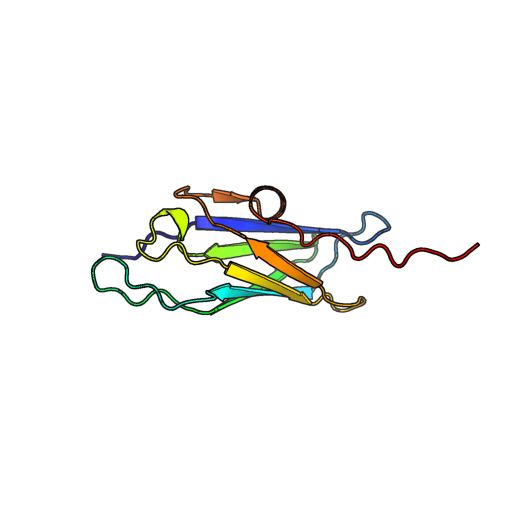81.38 98 LEU A N 1
ATOM 718 C CA . LEU A 1 98 ? 0.122 10.268 -4.256 1.00 81.38 98 LEU A CA 1
ATOM 719 C C . LEU A 1 98 ? 0.022 10.365 -2.731 1.00 81.38 98 LEU A C 1
ATOM 721 O O . LEU A 1 98 ? 0.124 11.458 -2.178 1.00 81.38 98 LEU A O 1
ATOM 725 N N . ILE A 1 99 ? -0.190 9.231 -2.060 1.00 83.69 99 ILE A N 1
ATOM 726 C CA . ILE A 1 99 ? -0.402 9.175 -0.605 1.00 83.69 99 ILE A CA 1
ATOM 727 C C . ILE A 1 99 ? 0.870 8.861 0.192 1.00 83.69 99 ILE A C 1
ATOM 729 O O . ILE A 1 99 ? 0.897 9.011 1.417 1.00 83.69 99 ILE A O 1
ATOM 733 N N . ALA A 1 100 ? 1.922 8.395 -0.480 1.00 81.19 100 ALA A N 1
ATOM 734 C CA . ALA A 1 100 ? 3.218 8.150 0.117 1.00 81.19 100 ALA A CA 1
ATOM 735 C C . ALA A 1 100 ? 3.926 9.481 0.349 1.00 81.19 100 ALA A C 1
ATOM 737 O O . ALA A 1 100 ? 4.313 10.183 -0.584 1.00 81.19 100 ALA A O 1
ATOM 738 N N . ALA A 1 101 ? 4.171 9.788 1.618 1.00 69.38 101 ALA A N 1
ATOM 739 C CA . ALA A 1 101 ? 5.183 10.755 1.977 1.00 69.38 101 ALA A CA 1
ATOM 740 C C . ALA A 1 101 ? 6.539 10.072 1.784 1.00 69.38 101 ALA A C 1
ATOM 742 O O . ALA A 1 101 ? 6.990 9.294 2.632 1.00 69.38 101 ALA A O 1
ATOM 743 N N . LEU A 1 102 ? 7.160 10.333 0.632 1.00 57.81 102 LEU A N 1
ATOM 744 C CA . LEU A 1 102 ? 8.531 9.914 0.375 1.00 57.81 102 LEU A CA 1
ATOM 745 C C . LEU A 1 102 ? 9.403 10.450 1.520 1.00 57.81 102 LEU A C 1
ATOM 747 O O . LEU A 1 102 ? 9.380 11.661 1.772 1.00 57.81 102 LEU A O 1
ATOM 751 N N . PRO A 1 103 ? 10.172 9.603 2.230 1.00 52.31 103 PRO A N 1
ATOM 752 C CA . PRO A 1 103 ? 11.236 10.136 3.060 1.00 52.31 103 PRO A CA 1
ATOM 753 C C . PRO A 1 103 ? 12.143 10.963 2.143 1.00 52.31 103 PRO A C 1
ATOM 755 O O . PRO A 1 103 ? 12.338 10.570 0.985 1.00 52.31 103 PRO A O 1
ATOM 758 N N . PRO A 1 104 ? 12.679 12.105 2.609 1.00 43.94 104 PRO A N 1
ATOM 759 C CA . PRO A 1 104 ? 13.663 12.828 1.826 1.00 43.94 104 PRO A CA 1
ATOM 760 C C . PRO A 1 104 ? 14.740 11.819 1.444 1.00 43.94 104 PRO A C 1
ATOM 762 O O . PRO A 1 104 ? 15.288 11.136 2.314 1.00 43.94 104 PRO A O 1
ATOM 765 N N . VAL A 1 105 ? 14.975 11.660 0.138 1.00 47.09 105 VAL A N 1
ATOM 766 C CA . VAL A 1 105 ? 16.171 10.966 -0.323 1.00 47.09 105 VAL A CA 1
ATOM 767 C C . VAL A 1 105 ? 17.314 11.664 0.397 1.00 47.09 105 VAL A C 1
ATOM 769 O O . VAL A 1 105 ? 17.470 12.880 0.278 1.00 47.09 105 VAL A O 1
ATOM 772 N N . ASP A 1 106 ? 18.027 10.930 1.250 1.00 42.03 106 ASP A N 1
ATOM 773 C CA . ASP A 1 106 ? 19.296 11.395 1.783 1.00 42.03 106 ASP A CA 1
ATOM 774 C C . ASP A 1 106 ? 20.202 11.462 0.558 1.00 42.03 106 ASP A C 1
ATOM 776 O O . ASP A 1 106 ? 20.827 10.481 0.148 1.00 42.03 106 ASP A O 1
ATOM 780 N N . SER A 1 107 ? 20.123 12.595 -0.140 1.00 43.16 107 SER A N 1
ATOM 781 C CA . SER A 1 107 ? 21.078 13.010 -1.138 1.00 43.16 107 SER A CA 1
ATOM 782 C C . SER A 1 107 ? 22.384 13.049 -0.378 1.00 43.16 107 SER A C 1
ATOM 784 O O . SER A 1 107 ? 22.701 14.056 0.253 1.00 43.16 107 SER A O 1
ATOM 786 N N . ARG A 1 108 ? 23.113 11.927 -0.372 1.00 50.00 108 ARG A N 1
ATOM 787 C CA . ARG A 1 108 ? 24.521 11.914 -0.004 1.00 50.00 108 ARG A CA 1
ATOM 788 C C . ARG A 1 108 ? 25.111 13.129 -0.724 1.00 50.00 108 ARG A C 1
ATOM 790 O O . ARG A 1 108 ? 25.014 13.158 -1.952 1.00 50.00 108 ARG A O 1
ATOM 797 N N . PRO A 1 109 ? 25.626 14.145 -0.011 1.00 45.66 109 PRO A N 1
ATOM 798 C CA . PRO A 1 109 ? 26.268 15.254 -0.680 1.00 45.66 109 PRO A CA 1
ATOM 799 C C . PRO A 1 109 ? 27.460 14.639 -1.405 1.00 45.66 109 PRO A C 1
ATOM 801 O O . PRO A 1 109 ? 28.373 14.102 -0.773 1.00 45.66 109 PRO A O 1
ATOM 804 N N . ASP A 1 110 ? 27.371 14.596 -2.730 1.00 51.59 110 ASP A N 1
ATOM 805 C CA . ASP A 1 110 ? 28.488 14.245 -3.584 1.00 51.59 110 ASP A CA 1
ATOM 806 C C . ASP A 1 110 ? 29.537 15.331 -3.342 1.00 51.59 110 ASP A C 1
ATOM 808 O O . ASP A 1 110 ? 29.331 16.506 -3.646 1.00 51.59 110 ASP A O 1
ATOM 812 N N . PHE A 1 111 ? 30.590 14.958 -2.620 1.00 52.62 111 PHE A N 1
ATOM 813 C CA . PHE A 1 111 ? 31.736 15.818 -2.390 1.00 52.62 111 PHE A CA 1
ATOM 814 C C . PHE A 1 111 ? 32.448 16.009 -3.729 1.00 52.62 111 PHE A C 1
ATOM 816 O O . PHE A 1 111 ? 33.076 15.066 -4.214 1.00 52.62 111 PHE A O 1
ATOM 823 N N . GLN A 1 112 ? 32.422 17.231 -4.263 1.00 50.81 112 GLN A N 1
ATOM 824 C CA . GLN A 1 112 ? 33.447 17.707 -5.188 1.00 50.81 112 GLN A CA 1
ATOM 825 C C . GLN A 1 112 ? 33.793 19.173 -4.935 1.00 50.81 112 GLN A C 1
ATOM 827 O O . GLN A 1 112 ? 32.859 19.990 -4.773 1.00 50.81 112 GLN A O 1
#